Protein AF-A0A3D5RT37-F1 (afdb_monomer)

Structure (mmCIF, N/CA/C/O backbone):
data_AF-A0A3D5RT37-F1
#
_entry.id   AF-A0A3D5RT37-F1
#
loop_
_atom_site.group_PDB
_atom_site.id
_atom_site.type_symbol
_atom_site.label_atom_id
_atom_site.label_alt_id
_atom_site.label_comp_id
_atom_site.label_asym_id
_atom_site.label_entity_id
_atom_site.label_seq_id
_atom_site.pdbx_PDB_ins_code
_atom_site.Cartn_x
_atom_site.Cartn_y
_atom_site.Cartn_z
_atom_site.occupancy
_atom_site.B_iso_or_equiv
_atom_site.auth_seq_id
_atom_site.auth_comp_id
_atom_site.auth_asym_id
_atom_site.auth_atom_id
_atom_site.pdbx_PDB_model_num
ATOM 1 N N . HIS A 1 1 ? 11.943 -0.973 2.602 1.00 85.19 1 HIS A N 1
ATOM 2 C CA . HIS A 1 1 ? 12.785 -0.133 3.491 1.00 85.19 1 HIS A CA 1
ATOM 3 C C . HIS A 1 1 ? 11.955 0.413 4.648 1.00 85.19 1 HIS A C 1
ATOM 5 O O . HIS A 1 1 ? 10.733 0.445 4.538 1.00 85.19 1 HIS A O 1
ATOM 11 N N . ILE A 1 2 ? 12.596 0.893 5.724 1.00 84.38 2 ILE A N 1
ATOM 12 C CA . ILE A 1 2 ? 11.903 1.372 6.939 1.00 84.38 2 ILE A CA 1
ATOM 13 C C . ILE A 1 2 ? 10.899 2.503 6.660 1.00 84.38 2 ILE A C 1
ATOM 15 O O . ILE A 1 2 ? 9.824 2.549 7.251 1.00 84.38 2 ILE A O 1
ATOM 19 N N . GLY A 1 3 ? 11.207 3.368 5.689 1.00 86.81 3 GLY A N 1
ATOM 20 C CA . GLY A 1 3 ? 10.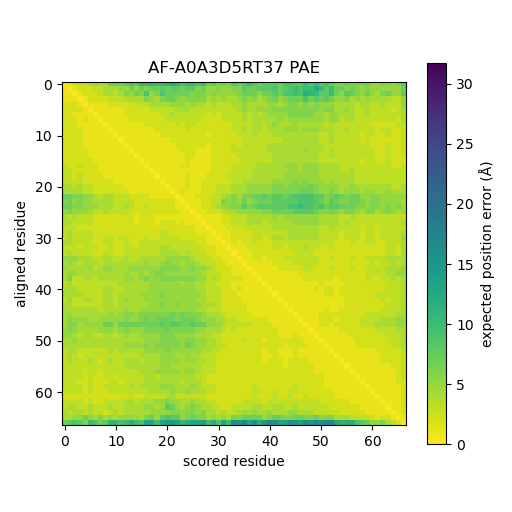280 4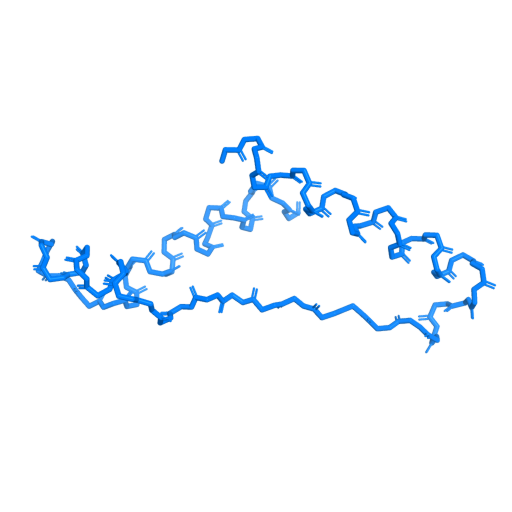.399 5.206 1.00 86.81 3 GLY A CA 1
ATOM 21 C C . GLY A 1 3 ? 8.950 3.851 4.668 1.00 86.81 3 GLY A C 1
ATOM 22 O O . GLY A 1 3 ? 7.923 4.458 4.936 1.00 86.81 3 GLY A O 1
ATOM 23 N N . ASN A 1 4 ? 8.934 2.683 4.013 1.00 83.56 4 ASN A N 1
ATOM 24 C CA . ASN A 1 4 ? 7.691 2.018 3.590 1.00 83.56 4 ASN A CA 1
ATOM 25 C C . ASN A 1 4 ? 6.975 1.339 4.760 1.00 83.56 4 ASN A C 1
ATOM 27 O O . ASN A 1 4 ? 5.769 1.106 4.691 1.00 83.56 4 ASN A O 1
ATOM 31 N N . ALA A 1 5 ? 7.708 1.037 5.837 1.00 88.31 5 ALA A N 1
ATOM 32 C CA . ALA A 1 5 ? 7.135 0.387 7.001 1.00 88.31 5 ALA A CA 1
ATOM 33 C C . ALA A 1 5 ? 6.371 1.345 7.914 1.00 88.31 5 ALA A C 1
ATOM 35 O O . ALA A 1 5 ? 5.278 1.032 8.381 1.00 88.31 5 ALA A O 1
ATOM 36 N N . ARG A 1 6 ? 6.908 2.553 8.099 1.00 93.00 6 ARG A N 1
ATOM 37 C CA . ARG A 1 6 ? 6.303 3.605 8.921 1.00 93.00 6 ARG A CA 1
ATOM 38 C C . ARG A 1 6 ? 4.819 3.869 8.610 1.00 93.00 6 ARG A C 1
ATOM 40 O O . ARG A 1 6 ? 4.030 3.791 9.548 1.00 93.00 6 ARG A O 1
ATOM 47 N N . PRO A 1 7 ? 4.396 4.161 7.363 1.00 91.69 7 PRO A N 1
ATOM 48 C CA . PRO A 1 7 ? 2.988 4.426 7.085 1.00 91.69 7 PRO A CA 1
ATOM 49 C C . PRO A 1 7 ? 2.112 3.199 7.353 1.00 91.69 7 PRO A C 1
ATOM 51 O O . PRO A 1 7 ? 1.026 3.348 7.901 1.00 91.69 7 PRO A O 1
ATOM 54 N N . ALA A 1 8 ? 2.582 1.985 7.048 1.00 91.81 8 ALA A N 1
ATOM 55 C CA . ALA A 1 8 ? 1.815 0.772 7.323 1.00 91.81 8 ALA A CA 1
ATOM 56 C C . ALA A 1 8 ? 1.533 0.594 8.825 1.00 91.81 8 ALA A C 1
ATOM 58 O O . ALA A 1 8 ? 0.399 0.289 9.183 1.00 91.81 8 ALA A O 1
ATOM 59 N N . VAL A 1 9 ? 2.524 0.853 9.685 1.00 93.50 9 VAL A N 1
ATOM 60 C CA . VAL A 1 9 ? 2.369 0.792 11.149 1.00 93.50 9 VAL A CA 1
ATOM 61 C C . VAL A 1 9 ? 1.461 1.908 11.661 1.00 93.50 9 VAL A C 1
ATOM 63 O O . VAL A 1 9 ? 0.540 1.645 12.427 1.00 93.50 9 VAL A O 1
ATOM 66 N N . VAL A 1 10 ? 1.678 3.153 11.224 1.00 96.19 10 VAL A N 1
ATOM 67 C CA . VAL A 1 10 ? 0.870 4.304 11.670 1.00 96.19 10 VAL A CA 1
ATOM 68 C C . VAL A 1 10 ? -0.608 4.098 11.333 1.00 96.19 10 VAL A C 1
ATOM 70 O O . VAL A 1 10 ? -1.470 4.299 12.189 1.00 96.19 10 VAL A O 1
ATOM 73 N N . PHE A 1 11 ? -0.912 3.647 10.113 1.00 95.62 11 PHE A N 1
ATOM 74 C CA . PHE A 1 11 ? -2.292 3.389 9.711 1.00 95.62 11 PHE A CA 1
ATOM 75 C C . PHE A 1 11 ? -2.884 2.131 10.356 1.00 95.62 11 PHE A C 1
ATOM 77 O O . PHE A 1 11 ? -4.088 2.114 10.599 1.00 95.62 11 PHE A O 1
ATOM 84 N N . ASP A 1 12 ? -2.080 1.115 10.688 1.00 95.56 12 ASP A N 1
ATOM 85 C CA . ASP A 1 12 ? -2.551 -0.033 11.476 1.00 95.56 12 ASP A CA 1
ATOM 86 C C . ASP A 1 12 ? -2.948 0.387 12.899 1.00 95.56 12 ASP A C 1
ATOM 88 O O . ASP A 1 12 ? -4.041 0.061 13.364 1.00 95.56 12 ASP A O 1
ATOM 92 N N . VAL A 1 13 ? -2.115 1.188 13.572 1.00 97.31 13 VAL A N 1
ATOM 93 C CA . VAL A 1 13 ? -2.430 1.727 14.905 1.00 97.31 13 VAL A CA 1
ATOM 94 C C . VAL A 1 13 ? -3.704 2.570 14.859 1.00 97.31 13 VAL A C 1
ATOM 96 O O . VAL A 1 13 ? -4.599 2.370 15.683 1.00 97.31 13 VAL A O 1
ATOM 99 N N . LEU A 1 14 ? -3.832 3.459 13.868 1.00 97.75 14 LEU A N 1
ATOM 100 C CA . LEU A 1 14 ? -5.044 4.257 13.682 1.00 97.75 14 LEU A CA 1
ATOM 101 C C . LEU A 1 14 ? -6.274 3.369 13.439 1.00 97.75 14 LEU A C 1
ATOM 103 O O . LEU A 1 14 ? -7.314 3.577 14.059 1.00 97.75 14 LEU A O 1
ATOM 107 N N . PHE A 1 15 ? -6.163 2.346 12.589 1.00 97.38 15 PHE A N 1
ATOM 108 C CA . PHE A 1 15 ? -7.254 1.407 12.323 1.00 97.38 15 PHE A CA 1
ATOM 109 C C . PHE A 1 15 ? -7.698 0.662 13.589 1.00 97.38 15 PHE A C 1
ATOM 111 O O . PHE A 1 15 ? -8.900 0.538 13.845 1.00 97.38 15 PHE A O 1
ATOM 118 N N . ARG A 1 16 ? -6.750 0.208 14.417 1.00 97.25 16 ARG A N 1
ATOM 119 C CA . ARG A 1 16 ? -7.041 -0.441 15.706 1.00 97.25 16 ARG A CA 1
ATOM 120 C C . ARG A 1 16 ? -7.733 0.509 16.677 1.00 97.25 16 ARG A C 1
ATOM 122 O O . ARG A 1 16 ? -8.719 0.109 17.293 1.00 97.25 16 ARG A O 1
ATOM 129 N N . LEU A 1 17 ? -7.267 1.755 16.770 1.00 98.38 17 LEU A N 1
ATOM 130 C CA . LEU A 1 17 ? -7.874 2.784 17.615 1.00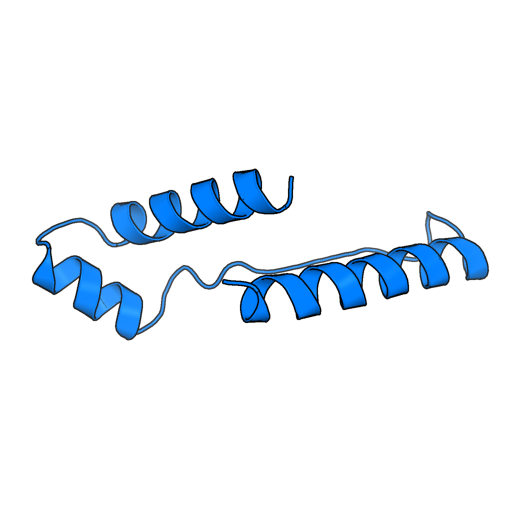 98.38 17 LEU A CA 1
ATOM 131 C C . LEU A 1 17 ? -9.316 3.082 17.186 1.00 98.38 17 LEU A C 1
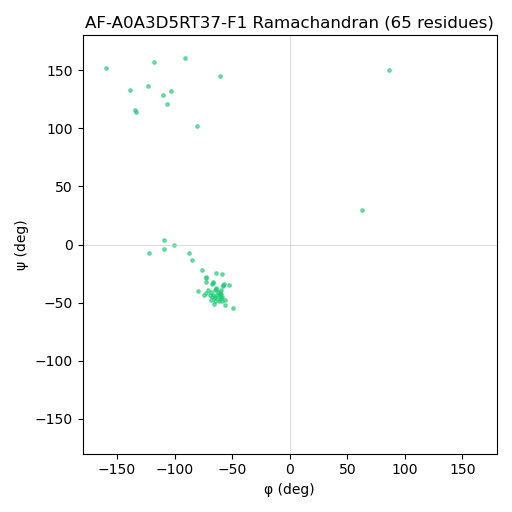ATOM 133 O O . LEU A 1 17 ? -10.227 3.046 18.010 1.00 98.38 17 LEU A O 1
ATOM 137 N N . LEU A 1 18 ? -9.548 3.303 15.890 1.00 98.31 18 LEU A N 1
ATOM 138 C CA . LEU A 1 18 ? -10.886 3.574 15.362 1.00 98.31 18 LEU A CA 1
ATOM 139 C C . LEU A 1 18 ? -11.834 2.389 15.599 1.00 98.31 18 LEU A C 1
ATOM 141 O O . LEU A 1 18 ? -12.982 2.586 15.990 1.00 98.31 18 LEU A O 1
ATOM 145 N N . ARG A 1 19 ? -11.364 1.147 15.428 1.00 98.06 19 ARG A N 1
ATOM 146 C CA . ARG A 1 19 ? -12.165 -0.055 15.732 1.00 98.06 19 ARG A CA 1
ATOM 147 C C . ARG A 1 19 ? -12.470 -0.213 17.212 1.00 98.06 19 ARG A C 1
ATOM 149 O O . ARG A 1 19 ? -13.522 -0.760 17.536 1.00 98.06 19 ARG A O 1
ATOM 156 N N . HIS A 1 20 ? -11.556 0.204 18.082 1.00 97.81 20 HIS A N 1
ATOM 157 C CA . HIS A 1 20 ? -11.775 0.208 19.522 1.00 97.81 20 HIS A CA 1
ATOM 158 C C . HIS A 1 20 ? -12.849 1.235 19.906 1.00 97.81 20 HIS A C 1
ATOM 160 O O . HIS A 1 20 ? -13.771 0.891 20.636 1.00 97.81 20 HIS A O 1
ATOM 166 N N . GLN A 1 21 ? -12.781 2.446 19.345 1.00 98.38 21 GLN A N 1
ATOM 167 C CA . GLN A 1 21 ? -13.692 3.547 19.665 1.00 98.38 21 GLN A CA 1
ATOM 168 C C . GLN A 1 21 ? -15.098 3.383 19.066 1.00 98.38 21 GLN A C 1
ATOM 170 O O . GLN A 1 21 ? -16.091 3.662 19.731 1.00 98.38 21 GLN A O 1
ATOM 175 N N . PHE A 1 22 ? -15.189 2.962 17.802 1.00 97.56 22 PHE A N 1
ATOM 176 C CA . PHE A 1 22 ? -16.446 2.950 17.042 1.00 97.56 22 PHE A CA 1
ATOM 177 C C . PHE A 1 22 ? -16.994 1.542 16.795 1.00 97.56 22 PHE A C 1
ATOM 179 O O . PHE A 1 22 ? -18.080 1.386 16.249 1.00 97.56 22 PHE A O 1
ATOM 186 N N . GLY A 1 23 ? -16.266 0.499 17.197 1.00 97.00 23 GLY A N 1
ATOM 187 C CA . GLY A 1 23 ? -16.653 -0.892 16.993 1.00 97.00 23 GLY A CA 1
ATOM 188 C C . GLY A 1 23 ? -16.219 -1.461 15.638 1.00 97.00 23 GLY A C 1
ATOM 189 O O . GLY A 1 23 ? -16.140 -0.791 14.608 1.00 97.00 23 GLY A O 1
ATOM 190 N N . LYS A 1 24 ? -15.965 -2.775 15.621 1.00 94.69 24 LYS A N 1
ATOM 191 C CA . LYS A 1 24 ? -15.388 -3.505 14.475 1.00 94.69 24 LYS A CA 1
ATOM 192 C C . LYS A 1 24 ? -16.195 -3.415 13.171 1.00 94.69 24 LYS A C 1
ATOM 194 O O . LYS A 1 24 ? -15.612 -3.610 12.108 1.00 94.69 24 LYS A O 1
ATOM 199 N N . LYS A 1 25 ? -17.509 -3.181 13.243 1.00 96.50 25 LYS A N 1
ATOM 200 C CA . LYS A 1 25 ? -18.405 -3.111 12.073 1.00 96.50 25 LYS A CA 1
ATOM 201 C C . LYS A 1 25 ? -18.445 -1.726 11.417 1.00 96.50 25 LYS A C 1
ATOM 203 O O . LYS A 1 25 ? -18.929 -1.615 10.301 1.00 96.50 25 LYS A O 1
ATOM 208 N N . HIS A 1 26 ? -17.924 -0.700 12.088 1.00 96.75 26 HIS A N 1
ATOM 209 C CA . HIS A 1 26 ? -18.016 0.693 11.644 1.00 96.75 26 HIS A CA 1
ATOM 210 C C . HIS A 1 26 ? -16.740 1.205 10.965 1.00 96.75 26 HIS A C 1
ATOM 212 O O . HIS A 1 26 ? -16.694 2.352 10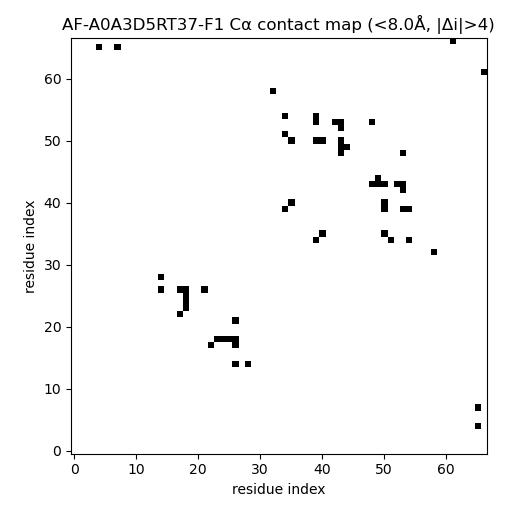.536 1.00 96.75 26 HIS A O 1
ATOM 218 N N . VAL A 1 27 ? -15.702 0.368 10.855 1.00 96.75 27 VAL A N 1
ATOM 219 C CA . VAL A 1 27 ? -14.411 0.760 10.276 1.00 96.75 27 VAL A CA 1
ATOM 220 C C . VAL A 1 27 ? -13.944 -0.297 9.281 1.00 96.75 27 VAL A C 1
ATOM 222 O O . VAL A 1 27 ? -13.612 -1.423 9.667 1.00 96.75 27 VAL A O 1
ATOM 225 N N . VAL A 1 28 ? -13.894 0.089 8.006 1.00 96.12 28 VAL A N 1
ATOM 226 C CA . VAL A 1 28 ? -13.356 -0.703 6.892 1.00 96.12 28 VAL A CA 1
ATOM 227 C C . VAL A 1 28 ? -11.974 -0.163 6.537 1.00 96.12 28 VAL A C 1
ATOM 229 O O . VAL A 1 28 ? -11.804 1.046 6.396 1.00 96.12 28 VAL A O 1
ATOM 232 N N . TYR A 1 29 ? -10.990 -1.052 6.395 1.00 94.62 29 TYR A N 1
ATOM 233 C CA . TYR A 1 29 ? -9.642 -0.680 5.970 1.00 94.62 29 TYR A CA 1
ATOM 234 C C . TYR A 1 29 ? -9.390 -1.125 4.536 1.00 94.62 29 TYR A C 1
ATOM 236 O O . TYR A 1 29 ? -9.459 -2.315 4.235 1.00 94.62 29 TYR A O 1
ATOM 244 N N . ALA A 1 30 ? -9.082 -0.165 3.667 1.00 94.25 30 ALA A N 1
ATOM 245 C CA . ALA A 1 30 ? -8.716 -0.399 2.279 1.00 94.25 30 ALA A CA 1
ATOM 246 C C . ALA A 1 30 ? -7.336 0.210 2.000 1.00 94.25 30 ALA A C 1
ATOM 248 O O . ALA A 1 30 ? -7.039 1.327 2.423 1.00 94.25 30 ALA A O 1
ATOM 249 N N . ARG A 1 31 ? -6.495 -0.537 1.283 1.00 91.88 31 ARG A N 1
ATOM 250 C CA . ARG A 1 31 ? -5.165 -0.118 0.830 1.00 91.88 31 ARG A CA 1
ATOM 251 C C . ARG A 1 31 ? -4.974 -0.617 -0.597 1.00 91.88 31 ARG A C 1
ATOM 253 O O . ARG A 1 31 ? -5.258 -1.781 -0.873 1.00 91.88 31 ARG A O 1
ATOM 260 N N . ASN A 1 32 ? -4.497 0.241 -1.490 1.00 93.19 32 ASN A N 1
ATOM 261 C CA . ASN A 1 32 ? -4.186 -0.136 -2.864 1.00 93.19 32 ASN A CA 1
ATOM 262 C C . ASN A 1 32 ? -2.726 -0.595 -3.003 1.00 93.19 32 ASN A C 1
ATOM 264 O O . ASN A 1 32 ? -1.864 -0.265 -2.188 1.00 93.19 32 ASN A O 1
ATOM 268 N N . PHE A 1 33 ? -2.455 -1.323 -4.081 1.00 92.62 33 PHE A N 1
ATOM 269 C CA . PHE A 1 33 ? -1.110 -1.499 -4.614 1.00 92.62 33 PHE A CA 1
ATOM 270 C C . PHE A 1 33 ? -1.039 -0.742 -5.931 1.00 92.62 33 PHE A C 1
ATOM 272 O O . PHE A 1 33 ? -1.891 -0.951 -6.789 1.00 92.62 33 PHE A O 1
ATOM 279 N N . THR A 1 34 ? -0.038 0.115 -6.094 1.00 93.81 34 THR A N 1
ATOM 280 C CA . THR A 1 34 ? 0.252 0.715 -7.397 1.00 93.81 34 THR A CA 1
ATOM 281 C C . THR A 1 34 ? 1.041 -0.296 -8.214 1.00 93.81 34 THR A C 1
ATOM 283 O O . THR A 1 34 ? 2.222 -0.521 -7.960 1.00 93.81 34 THR A O 1
ATOM 286 N N . ASP A 1 35 ? 0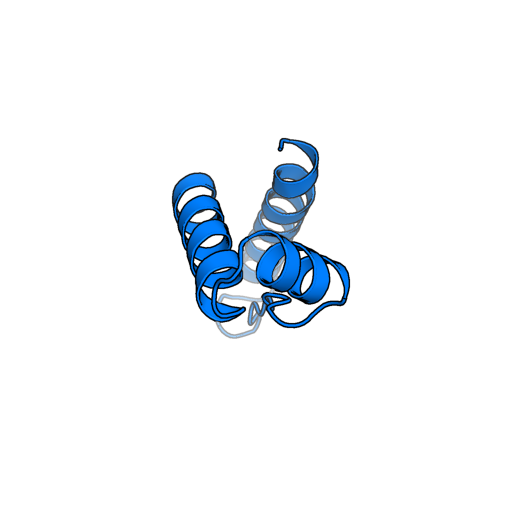.371 -0.963 -9.145 1.00 92.75 35 ASP A N 1
ATOM 287 C CA . ASP A 1 35 ? 0.955 -1.970 -10.033 1.00 92.75 35 ASP A CA 1
ATOM 288 C C . ASP A 1 35 ? 1.070 -1.510 -11.491 1.00 92.75 35 ASP A C 1
ATOM 290 O O . ASP A 1 35 ? 1.546 -2.259 -12.341 1.00 92.75 35 ASP A O 1
ATOM 294 N N . VAL A 1 36 ? 0.719 -0.256 -11.765 1.00 92.62 36 VAL A N 1
ATOM 295 C CA . VAL A 1 36 ? 0.991 0.426 -13.029 1.00 92.62 36 VAL A CA 1
ATOM 296 C C . VAL A 1 36 ? 1.532 1.815 -12.701 1.00 92.62 36 VAL A C 1
ATOM 298 O O . VAL A 1 36 ? 0.844 2.616 -12.075 1.00 92.62 36 VAL A O 1
ATOM 301 N N . ASP A 1 37 ? 2.786 2.062 -13.071 1.00 95.75 37 ASP A N 1
ATOM 302 C CA . ASP A 1 37 ? 3.512 3.322 -12.873 1.00 95.75 37 ASP A CA 1
ATOM 303 C C . ASP A 1 37 ? 4.696 3.376 -13.850 1.00 95.75 37 ASP A C 1
ATOM 305 O O . ASP A 1 37 ? 5.249 2.331 -14.213 1.00 95.75 37 ASP A O 1
ATOM 309 N N . ASP A 1 38 ? 5.123 4.574 -14.250 1.00 96.69 38 ASP A N 1
ATOM 310 C CA . ASP A 1 38 ? 6.191 4.759 -15.244 1.00 96.69 38 ASP A CA 1
ATOM 311 C C . ASP A 1 38 ? 7.512 4.102 -14.831 1.00 96.69 38 ASP A C 1
ATOM 313 O O . ASP A 1 38 ? 8.218 3.536 -15.668 1.00 96.69 38 ASP A O 1
ATOM 317 N N . LYS A 1 39 ? 7.833 4.087 -13.532 1.00 96.12 39 LYS A N 1
ATOM 318 C CA . LYS A 1 39 ? 9.053 3.432 -13.033 1.00 96.12 39 LYS A CA 1
ATOM 319 C C . LYS A 1 39 ? 8.992 1.918 -13.186 1.00 96.12 39 LYS A C 1
ATOM 321 O O . LYS A 1 39 ? 10.012 1.278 -13.428 1.00 96.12 39 LYS A O 1
ATOM 326 N N . ILE A 1 40 ? 7.800 1.345 -13.042 1.00 96.31 40 ILE A N 1
ATOM 327 C CA . ILE A 1 40 ? 7.571 -0.091 -13.202 1.00 96.31 40 ILE A CA 1
ATOM 328 C C . ILE A 1 40 ? 7.665 -0.450 -14.689 1.00 96.31 40 ILE A C 1
ATOM 330 O O . ILE A 1 40 ?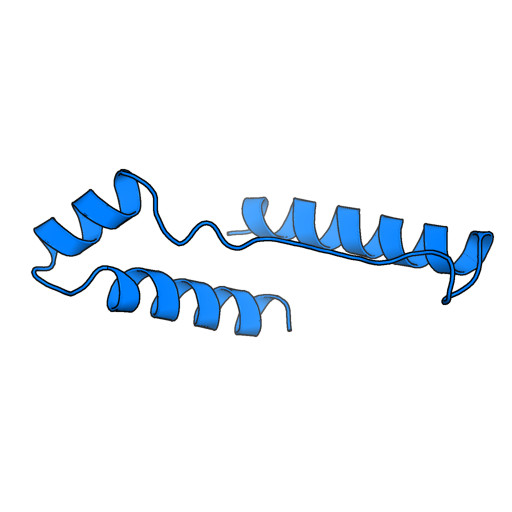 8.312 -1.441 -15.023 1.00 96.31 40 ILE A O 1
ATOM 334 N N . ASN A 1 41 ? 7.095 0.379 -15.572 1.00 96.44 41 ASN A N 1
ATOM 335 C CA . ASN A 1 41 ? 7.215 0.225 -17.024 1.00 96.44 41 ASN A CA 1
ATOM 336 C C . ASN A 1 41 ? 8.682 0.263 -17.474 1.00 96.44 41 ASN A C 1
ATOM 338 O O . ASN A 1 41 ? 9.123 -0.629 -18.196 1.00 96.44 41 ASN A O 1
ATOM 342 N N . ALA A 1 42 ? 9.448 1.252 -17.003 1.00 97.75 42 ALA A N 1
ATOM 343 C CA . ALA A 1 42 ? 10.865 1.386 -17.324 1.00 97.75 42 ALA A CA 1
ATOM 344 C C . ALA A 1 42 ? 11.681 0.177 -16.839 1.00 97.75 42 ALA A C 1
ATOM 346 O O . ALA A 1 42 ? 12.436 -0.399 -17.618 1.00 97.75 42 ALA A O 1
ATOM 347 N N . ALA A 1 43 ? 11.473 -0.266 -15.594 1.00 97.00 43 ALA A N 1
ATOM 348 C CA . ALA A 1 43 ? 12.167 -1.430 -15.040 1.00 97.00 43 ALA A CA 1
ATOM 349 C C . ALA A 1 43 ? 11.824 -2.736 -15.779 1.00 97.00 43 ALA A C 1
ATOM 351 O O . ALA A 1 43 ? 12.690 -3.588 -15.972 1.00 97.00 43 ALA A O 1
ATOM 352 N N . ALA A 1 44 ? 10.563 -2.904 -16.190 1.00 97.56 44 ALA A N 1
ATOM 353 C CA . ALA A 1 44 ? 10.117 -4.058 -16.964 1.00 97.56 44 ALA A CA 1
ATOM 354 C C . ALA A 1 44 ? 10.752 -4.076 -18.364 1.00 97.56 44 ALA A C 1
ATOM 356 O O . ALA A 1 44 ? 11.237 -5.120 -18.801 1.00 97.56 44 ALA A O 1
ATOM 357 N N . ALA A 1 45 ? 10.805 -2.917 -19.030 1.00 97.69 45 ALA A N 1
ATOM 358 C CA . ALA A 1 45 ? 11.444 -2.757 -20.332 1.00 97.69 45 ALA A CA 1
ATOM 359 C C . ALA A 1 45 ? 12.960 -3.005 -20.267 1.00 97.69 45 ALA A C 1
ATOM 361 O O . ALA A 1 45 ? 13.484 -3.752 -21.088 1.00 97.69 45 ALA A O 1
ATOM 362 N N . GLU A 1 46 ? 13.649 -2.444 -19.268 1.00 97.88 46 GLU A N 1
ATOM 363 C CA . GLU A 1 46 ? 15.088 -2.643 -19.042 1.00 97.88 46 GLU A CA 1
ATOM 364 C C . GLU A 1 46 ? 15.436 -4.122 -18.815 1.00 97.88 46 GLU A C 1
ATOM 366 O O . GLU A 1 46 ? 16.440 -4.617 -19.320 1.00 97.88 46 GLU A O 1
ATOM 371 N N . GLN A 1 47 ? 14.583 -4.846 -18.088 1.00 96.62 47 GLN A N 1
ATOM 372 C CA . GLN A 1 47 ? 14.779 -6.267 -17.788 1.00 96.62 47 GLN A CA 1
ATOM 373 C C . GLN A 1 47 ? 14.217 -7.205 -18.869 1.00 96.62 47 GLN A C 1
ATOM 375 O O . GLN A 1 47 ? 14.422 -8.414 -18.778 1.00 96.62 47 GLN A O 1
ATOM 380 N N . GLY A 1 48 ? 13.501 -6.686 -19.873 1.00 97.50 48 GLY A N 1
ATOM 381 C CA . GLY A 1 48 ? 12.868 -7.490 -20.922 1.00 97.50 48 GLY A CA 1
ATOM 382 C C . GLY A 1 48 ? 11.787 -8.449 -20.407 1.00 97.50 48 GLY A C 1
ATOM 383 O O . GLY A 1 48 ? 11.587 -9.516 -20.987 1.00 97.50 48 GLY A O 1
ATOM 384 N N . VAL A 1 49 ? 11.102 -8.104 -19.312 1.00 97.56 49 VAL A N 1
ATOM 385 C CA . VAL A 1 49 ? 10.081 -8.953 -18.671 1.00 97.56 49 VAL A CA 1
ATOM 386 C C . VAL A 1 49 ? 8.701 -8.291 -18.683 1.00 97.56 49 VAL A C 1
ATOM 388 O O . VAL A 1 49 ? 8.600 -7.066 -18.723 1.00 97.56 49 VAL A O 1
ATOM 391 N N . PRO A 1 50 ? 7.603 -9.063 -18.587 1.00 97.06 50 PRO A N 1
ATOM 392 C CA . PRO A 1 50 ? 6.274 -8.485 -18.407 1.00 97.06 50 PRO A CA 1
ATOM 393 C C . PRO A 1 50 ? 6.163 -7.658 -17.113 1.00 97.06 50 PRO A C 1
ATOM 395 O O . PRO A 1 50 ? 6.689 -8.050 -16.069 1.00 97.06 50 PRO A O 1
ATOM 398 N N . ILE A 1 51 ? 5.389 -6.563 -17.134 1.00 95.81 51 ILE A N 1
ATOM 399 C CA . ILE A 1 51 ? 5.182 -5.662 -15.977 1.00 95.81 51 ILE A CA 1
ATOM 400 C C . ILE A 1 51 ? 4.728 -6.403 -14.705 1.00 95.81 51 ILE A C 1
ATOM 402 O O . ILE A 1 51 ? 5.125 -6.072 -13.584 1.00 95.81 51 ILE A O 1
ATOM 406 N N . ASN A 1 52 ? 3.928 -7.461 -14.877 1.00 96.25 52 ASN A N 1
ATOM 407 C CA . ASN A 1 52 ? 3.418 -8.273 -13.778 1.00 96.25 52 ASN A CA 1
ATOM 408 C C . ASN A 1 52 ? 4.536 -9.006 -13.015 1.00 96.25 52 ASN A C 1
ATOM 410 O O . ASN A 1 52 ? 4.380 -9.293 -11.834 1.00 96.25 52 ASN A O 1
ATOM 414 N N . THR A 1 53 ? 5.680 -9.264 -13.649 1.00 96.56 53 THR A N 1
ATOM 415 C CA . THR A 1 53 ? 6.819 -9.948 -13.030 1.00 96.56 53 THR A CA 1
ATOM 416 C C . THR A 1 53 ? 7.456 -9.043 -11.980 1.00 96.56 53 THR A C 1
ATOM 418 O O . THR A 1 53 ? 7.711 -9.474 -10.854 1.00 96.56 53 THR A O 1
ATOM 421 N N . ILE A 1 54 ? 7.614 -7.757 -12.307 1.00 96.38 54 ILE A N 1
ATOM 422 C CA . ILE A 1 54 ? 8.116 -6.740 -11.380 1.00 96.38 54 ILE A CA 1
ATOM 423 C C . ILE A 1 54 ? 7.123 -6.534 -10.230 1.00 96.38 54 ILE A C 1
ATOM 425 O O . ILE A 1 54 ? 7.490 -6.620 -9.057 1.00 96.38 54 ILE A O 1
ATOM 429 N N . THR A 1 55 ? 5.846 -6.309 -10.542 1.00 96.44 55 THR A N 1
ATOM 430 C CA . THR A 1 55 ? 4.842 -5.981 -9.518 1.00 96.44 55 THR A CA 1
ATOM 431 C C . THR A 1 55 ? 4.548 -7.147 -8.586 1.00 96.44 55 THR A C 1
ATOM 433 O O . THR A 1 55 ? 4.458 -6.940 -7.377 1.00 96.44 55 THR A O 1
ATOM 436 N N . ASN A 1 56 ? 4.456 -8.378 -9.097 1.00 96.50 56 ASN A N 1
ATOM 437 C CA . ASN A 1 56 ? 4.219 -9.561 -8.270 1.00 96.50 56 ASN A CA 1
ATOM 438 C C . ASN A 1 56 ? 5.382 -9.823 -7.312 1.00 96.50 56 ASN A C 1
ATOM 440 O O . ASN A 1 56 ? 5.139 -10.126 -6.143 1.00 96.50 56 ASN A O 1
ATOM 444 N N . LYS A 1 57 ? 6.630 -9.629 -7.762 1.00 95.06 57 LYS A N 1
ATOM 445 C CA . LYS A 1 57 ? 7.818 -9.732 -6.905 1.00 95.06 57 LYS A CA 1
ATOM 446 C C . LYS A 1 57 ? 7.721 -8.786 -5.707 1.00 95.06 57 LYS A C 1
ATOM 448 O O . LYS A 1 57 ? 7.839 -9.225 -4.565 1.00 95.06 57 LYS A O 1
ATOM 453 N N . TYR A 1 58 ? 7.457 -7.502 -5.943 1.00 93.44 58 TYR A N 1
ATOM 454 C CA . TYR A 1 58 ? 7.372 -6.525 -4.854 1.00 93.44 58 TYR A CA 1
ATOM 455 C C . TYR A 1 58 ? 6.104 -6.672 -4.002 1.00 93.44 58 TYR A C 1
ATOM 457 O O . TYR A 1 58 ? 6.172 -6.461 -2.792 1.00 93.44 58 TYR A O 1
ATOM 465 N N . LYS A 1 59 ? 4.971 -7.100 -4.580 1.00 94.00 59 LYS A N 1
ATOM 466 C CA . LYS A 1 59 ? 3.764 -7.469 -3.816 1.00 94.00 59 LYS A CA 1
ATOM 467 C C . LYS A 1 59 ? 4.054 -8.621 -2.850 1.00 94.00 59 LYS A C 1
ATOM 469 O O . LYS A 1 59 ? 3.607 -8.564 -1.707 1.00 94.00 59 LYS A O 1
ATOM 474 N N . ALA A 1 60 ? 4.793 -9.643 -3.286 1.00 94.50 60 ALA A N 1
ATOM 475 C CA . ALA A 1 60 ? 5.168 -10.777 -2.445 1.00 94.50 60 ALA A CA 1
ATOM 476 C C . ALA A 1 60 ? 6.093 -10.351 -1.296 1.00 94.50 60 ALA A C 1
ATOM 478 O O . ALA A 1 60 ? 5.787 -10.641 -0.144 1.00 94.50 6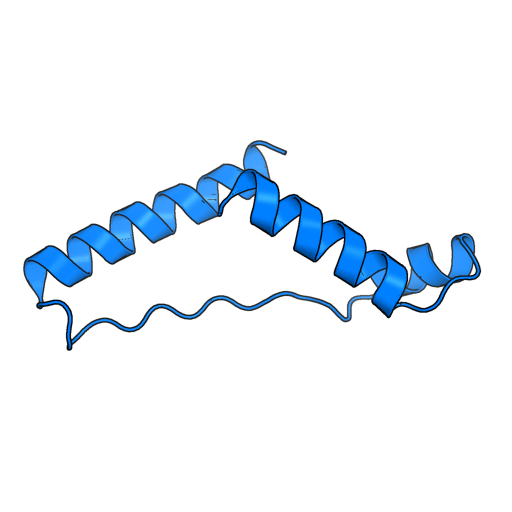0 ALA A O 1
ATOM 479 N N . ILE A 1 61 ? 7.149 -9.583 -1.594 1.00 93.38 61 ILE A N 1
ATOM 480 C CA . ILE A 1 61 ? 8.063 -9.035 -0.576 1.00 93.38 61 ILE A CA 1
ATOM 481 C C . ILE A 1 61 ? 7.286 -8.208 0.452 1.00 93.38 61 ILE A C 1
ATOM 483 O O . ILE A 1 61 ? 7.418 -8.421 1.651 1.00 93.38 61 ILE A O 1
ATOM 487 N N . TYR A 1 62 ? 6.409 -7.311 -0.005 1.00 91.69 62 TYR A N 1
ATOM 488 C CA . TYR A 1 62 ? 5.613 -6.487 0.900 1.00 91.69 62 TYR A CA 1
ATOM 489 C C . TYR A 1 62 ? 4.714 -7.322 1.818 1.00 91.69 62 TYR A C 1
ATOM 491 O O . TYR A 1 62 ? 4.590 -7.014 2.997 1.00 91.69 62 TYR A O 1
ATOM 499 N N . ARG A 1 63 ? 4.083 -8.380 1.291 1.00 90.88 63 ARG A N 1
ATOM 500 C CA . ARG A 1 63 ? 3.262 -9.299 2.093 1.00 90.88 63 ARG A CA 1
ATOM 501 C C . ARG A 1 63 ? 4.090 -10.103 3.087 1.00 90.88 63 ARG A C 1
ATOM 503 O O . ARG A 1 63 ? 3.574 -10.405 4.147 1.00 90.88 63 ARG A O 1
ATOM 510 N N . GLN A 1 64 ? 5.334 -10.444 2.767 1.00 92.06 64 GLN A N 1
ATOM 511 C CA . GLN A 1 64 ? 6.225 -11.125 3.703 1.00 92.06 64 GLN A CA 1
ATOM 512 C C . GLN A 1 64 ? 6.685 -10.191 4.829 1.00 92.06 64 GLN A C 1
ATOM 514 O O . GLN A 1 64 ? 6.744 -10.608 5.980 1.00 92.06 64 GLN A O 1
ATOM 519 N N . ASP A 1 65 ? 6.972 -8.929 4.506 1.00 89.00 65 ASP A N 1
ATOM 520 C CA . ASP A 1 65 ? 7.421 -7.933 5.484 1.00 89.00 65 ASP A CA 1
ATOM 521 C C . ASP A 1 65 ? 6.294 -7.471 6.427 1.00 89.00 65 ASP A C 1
ATOM 523 O O . ASP A 1 65 ? 6.568 -7.019 7.538 1.00 89.00 65 ASP A O 1
ATOM 527 N N . MET A 1 66 ? 5.038 -7.517 5.964 1.00 85.94 66 MET A N 1
ATOM 528 C CA . MET A 1 66 ? 3.881 -6.887 6.626 1.00 85.94 66 MET A CA 1
ATOM 529 C C . MET A 1 66 ? 2.729 -7.826 6.984 1.00 85.94 66 MET A C 1
ATOM 531 O O . MET A 1 66 ? 1.739 -7.354 7.550 1.00 85.94 66 MET A O 1
ATOM 535 N N . GLY A 1 67 ? 2.795 -9.083 6.548 1.00 67.75 67 GLY A N 1
ATOM 536 C CA . GLY A 1 67 ? 1.740 -10.085 6.707 1.00 67.75 67 GLY A CA 1
ATOM 537 C C . GLY A 1 67 ? 1.641 -10.657 8.108 1.00 67.75 67 GLY A C 1
ATOM 538 O O . GLY A 1 67 ? 2.659 -10.658 8.832 1.00 67.75 67 GLY A O 1
#

pLDDT: mean 94.19, std 4.79, range [67.75, 98.38]

Secondary structure (DSSP, 8-state):
-HHHHHHHHHHHHHHHHHHHHH-TTS-----------HHHHHHHHHHTS-HHHHHHHHHHHHHHHH-

Nearest PDB structures (foldseek):
  8pv2-assembly1_CQ 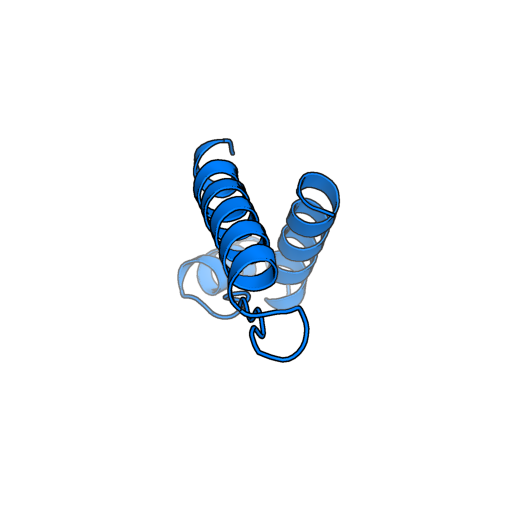 TM=4.643E-01  e=6.899E+00  Thermochaetoides thermophila DSM 1495

Radius of gyration: 15.88 Å; Cα contacts (8 Å, |Δi|>4): 30; chains: 1; bounding box: 34×16×41 Å

Foldseek 3Di:
DVVVVVVLVVVVVVQVVCCVVVNPVPGDDDDDDPLDDPVLVVVCVVVVHDSCVSRVVVVVVCVVVRD

Sequence (67 aa):
HIGNARPAVVFDVLFRLLRHQFGKKHVVYARNFTDVDDKINAAAAEQGVPINTITNKYKAIYRQDMG

Mean predicted aligned error: 3.28 Å

Solvent-accessible surface area (backbone atoms only — not comparable to full-atom values): 4165 Å² total; per-residue (Å²): 107,70,79,68,44,49,59,58,52,54,53,49,53,50,52,52,49,49,26,69,77,66,33,72,90,73,55,86,90,85,84,87,78,88,74,78,50,73,70,52,50,51,52,18,61,76,69,74,46,62,53,64,60,58,40,51,52,52,53,51,52,51,45,69,78,70,103